Protein AF-A0A0T5Z921-F1 (afdb_monomer_lite)

Structure (mmCIF, N/CA/C/O backbone):
data_AF-A0A0T5Z921-F1
#
_entry.id   AF-A0A0T5Z921-F1
#
loop_
_atom_site.group_PDB
_atom_site.id
_atom_site.type_symbol
_atom_site.label_atom_id
_atom_site.label_alt_id
_atom_site.label_comp_id
_atom_site.label_asym_id
_atom_site.label_entity_id
_atom_site.label_seq_id
_atom_site.pdbx_PDB_ins_code
_atom_site.Cartn_x
_atom_site.Cartn_y
_atom_site.Cartn_z
_atom_site.occupancy
_atom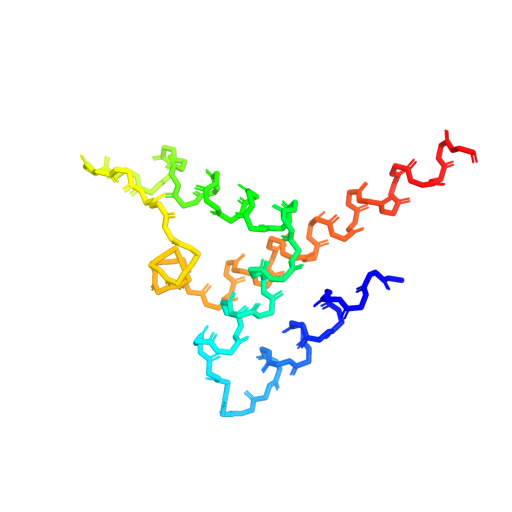_site.B_iso_or_equiv
_atom_site.auth_seq_id
_atom_site.auth_comp_id
_atom_site.auth_asym_id
_atom_site.auth_atom_id
_atom_site.pdbx_PDB_model_num
ATOM 1 N N . MET A 1 1 ? -11.388 4.963 12.431 1.00 51.28 1 MET A N 1
ATOM 2 C CA . MET A 1 1 ? -10.373 4.620 11.404 1.00 51.28 1 MET A CA 1
ATOM 3 C C . MET A 1 1 ? -10.477 3.131 11.129 1.00 51.28 1 MET A C 1
ATOM 5 O O . MET A 1 1 ? -10.638 2.409 12.102 1.00 51.28 1 MET A O 1
ATOM 9 N N . PRO A 1 2 ? -10.410 2.662 9.871 1.00 65.44 2 PRO A N 1
ATOM 10 C CA . PRO A 1 2 ? -10.399 1.227 9.586 1.00 65.44 2 PRO A CA 1
ATOM 11 C C . PRO A 1 2 ? -9.233 0.549 10.320 1.00 65.44 2 PRO A C 1
ATOM 13 O O . PRO A 1 2 ? -8.113 1.064 10.265 1.00 65.44 2 PRO A O 1
ATOM 16 N N . ASP A 1 3 ? -9.480 -0.589 10.971 1.00 79.25 3 ASP A N 1
ATOM 17 C CA . ASP A 1 3 ? -8.494 -1.353 11.753 1.00 79.25 3 ASP A CA 1
ATOM 18 C C . ASP A 1 3 ? -7.145 -1.542 11.044 1.00 79.25 3 ASP A C 1
ATOM 20 O O . ASP A 1 3 ? -6.083 -1.423 11.656 1.00 79.25 3 ASP A O 1
ATOM 24 N N . VAL A 1 4 ? -7.173 -1.789 9.733 1.00 82.75 4 VAL A N 1
ATOM 25 C CA . VAL A 1 4 ? -5.971 -2.032 8.921 1.00 82.75 4 VAL A CA 1
ATOM 26 C C . VAL A 1 4 ? -5.049 -0.811 8.864 1.00 82.75 4 VAL A C 1
ATOM 28 O O . VAL A 1 4 ? -3.835 -0.956 8.961 1.00 82.75 4 VAL A O 1
ATOM 31 N N . VAL A 1 5 ? -5.589 0.407 8.781 1.00 82.25 5 VAL A N 1
ATOM 32 C CA . VAL A 1 5 ? -4.788 1.646 8.697 1.00 82.25 5 VAL A CA 1
ATOM 33 C C . VAL A 1 5 ? -4.005 1.876 9.989 1.00 82.25 5 VAL A C 1
ATOM 35 O O . VAL A 1 5 ? -2.844 2.289 9.955 1.00 82.25 5 VAL A O 1
ATOM 38 N N . VAL A 1 6 ? -4.641 1.613 11.133 1.00 84.44 6 VAL A N 1
ATOM 39 C CA . VAL A 1 6 ? -4.010 1.744 12.451 1.00 84.44 6 VAL A CA 1
ATOM 40 C C . VAL A 1 6 ? -2.914 0.693 12.602 1.00 84.44 6 VAL A C 1
ATOM 42 O O . VAL A 1 6 ? -1.787 1.045 12.940 1.00 84.44 6 VAL A O 1
ATOM 45 N N . LYS A 1 7 ? -3.209 -0.568 12.262 1.00 86.62 7 LYS A N 1
ATOM 46 C CA . LYS A 1 7 ? -2.243 -1.675 12.323 1.00 86.62 7 LYS A CA 1
ATOM 47 C C . LYS A 1 7 ? -1.033 -1.438 11.420 1.00 86.62 7 LYS A C 1
ATOM 49 O O . LYS A 1 7 ? 0.092 -1.636 11.863 1.00 86.62 7 LYS A O 1
ATOM 54 N N . VAL A 1 8 ? -1.236 -0.957 10.191 1.00 85.38 8 VAL A N 1
ATOM 55 C CA . VAL A 1 8 ? -0.129 -0.647 9.273 1.00 85.38 8 VAL A CA 1
ATOM 56 C C . VAL A 1 8 ? 0.723 0.513 9.795 1.00 85.38 8 VAL A C 1
ATOM 58 O O . VAL A 1 8 ? 1.946 0.410 9.790 1.00 85.38 8 VAL A O 1
ATOM 61 N N . ASN A 1 9 ? 0.114 1.593 10.296 1.00 83.56 9 ASN A N 1
ATOM 62 C CA . ASN A 1 9 ? 0.877 2.699 10.888 1.00 83.56 9 ASN A CA 1
ATOM 63 C C . ASN A 1 9 ? 1.671 2.267 12.127 1.00 83.56 9 ASN A C 1
ATOM 65 O O . ASN A 1 9 ? 2.813 2.691 12.295 1.00 83.56 9 ASN A O 1
ATOM 69 N N . GLN A 1 10 ? 1.083 1.422 12.976 1.00 86.12 10 GLN A N 1
ATOM 70 C CA . GLN A 1 10 ? 1.768 0.852 14.134 1.00 86.12 10 GLN A CA 1
ATOM 71 C C . GLN A 1 10 ? 2.931 -0.044 13.713 1.00 86.12 10 GLN A C 1
ATOM 73 O O . GLN A 1 10 ? 4.002 0.061 14.299 1.00 86.12 10 GLN A O 1
ATOM 78 N N . GLU A 1 11 ? 2.740 -0.899 12.705 1.00 87.19 11 GLU A N 1
ATOM 79 C CA . GLU A 1 11 ? 3.786 -1.799 12.220 1.00 87.19 11 GLU A CA 1
ATOM 80 C C . GLU A 1 11 ? 4.961 -1.014 11.634 1.00 87.19 11 GLU A C 1
ATOM 82 O O . GLU A 1 11 ? 6.088 -1.263 12.040 1.00 87.19 11 GLU A O 1
ATOM 87 N N . ILE A 1 12 ? 4.699 -0.012 10.782 1.00 83.56 12 ILE A N 1
ATOM 88 C CA . ILE A 1 12 ? 5.729 0.849 10.165 1.00 83.56 12 ILE A CA 1
ATOM 89 C C . ILE A 1 12 ? 6.474 1.712 11.200 1.00 83.56 12 ILE A C 1
ATOM 91 O O . ILE A 1 12 ? 7.605 2.130 10.966 1.00 83.56 12 ILE A O 1
ATOM 95 N N . GLY A 1 13 ? 5.854 2.001 12.346 1.00 80.81 13 GLY A N 1
ATOM 96 C CA . GLY A 1 13 ? 6.472 2.765 13.432 1.00 80.81 13 GLY A CA 1
ATOM 97 C C . GLY A 1 13 ? 7.443 1.967 14.310 1.00 80.81 13 GLY A C 1
ATOM 98 O O . GLY A 1 13 ? 8.063 2.551 15.198 1.00 80.81 13 GLY A O 1
ATOM 99 N N . ARG A 1 14 ? 7.577 0.648 14.115 1.00 84.38 14 ARG A N 1
ATOM 100 C CA . ARG A 1 14 ? 8.455 -0.199 14.938 1.00 84.38 14 ARG A CA 1
ATOM 101 C C . ARG A 1 14 ? 9.897 -0.166 14.434 1.00 84.38 14 ARG A C 1
ATOM 103 O O . ARG A 1 14 ? 10.143 -0.215 13.232 1.00 84.38 14 ARG A O 1
ATOM 110 N N . GLN A 1 15 ? 10.854 -0.206 15.368 1.00 68.44 15 GLN A N 1
ATOM 111 C CA . GLN A 1 15 ? 12.294 -0.262 15.059 1.00 68.44 15 GLN A CA 1
ATOM 112 C C . GLN A 1 15 ? 12.689 -1.478 14.198 1.00 68.44 15 GLN A C 1
ATOM 114 O O . GLN A 1 15 ? 13.679 -1.411 13.483 1.00 68.44 15 GLN A O 1
ATOM 119 N N . ASN A 1 16 ? 11.901 -2.561 14.223 1.00 76.12 16 ASN A N 1
ATOM 120 C CA . ASN A 1 16 ? 12.144 -3.782 13.450 1.00 76.12 16 ASN A CA 1
ATOM 121 C C . ASN A 1 16 ? 10.960 -4.115 12.522 1.00 76.12 16 ASN A C 1
ATOM 123 O O . ASN A 1 16 ? 10.381 -5.200 12.588 1.00 76.12 16 ASN A O 1
ATOM 127 N N . THR A 1 17 ? 10.534 -3.137 11.719 1.00 80.31 17 THR A N 1
ATOM 128 C CA . THR A 1 17 ? 9.411 -3.304 10.784 1.00 80.31 17 THR A CA 1
ATOM 129 C C . THR A 1 17 ? 9.733 -4.363 9.729 1.00 80.31 17 THR A C 1
ATOM 131 O O . THR A 1 17 ? 10.738 -4.255 9.031 1.00 80.31 17 THR A O 1
ATOM 134 N N . SER A 1 18 ? 8.835 -5.336 9.541 1.00 83.38 18 SER A N 1
ATOM 135 C CA . SER A 1 18 ? 8.906 -6.284 8.423 1.00 83.38 18 SER A CA 1
ATOM 136 C C . SER A 1 18 ? 8.044 -5.807 7.243 1.00 83.38 18 SER A C 1
ATOM 138 O O . SER A 1 18 ? 6.820 -5.710 7.392 1.00 83.38 18 SER A O 1
ATOM 140 N N . PRO A 1 19 ? 8.625 -5.556 6.051 1.00 83.19 19 PRO A N 1
ATOM 141 C CA . PRO A 1 19 ? 7.857 -5.234 4.846 1.00 83.19 19 PRO A CA 1
ATOM 142 C C . PRO A 1 19 ? 6.831 -6.309 4.481 1.00 83.19 19 PRO A C 1
ATOM 144 O O . PRO A 1 19 ? 5.736 -5.977 4.035 1.00 83.19 19 PRO A O 1
ATOM 147 N N . HIS A 1 20 ? 7.143 -7.580 4.743 1.00 87.81 20 HIS A N 1
ATOM 148 C CA . HIS A 1 20 ? 6.222 -8.694 4.519 1.00 87.81 20 HIS A CA 1
ATOM 149 C C . HIS A 1 20 ? 4.962 -8.563 5.383 1.00 87.81 20 HIS A C 1
ATOM 151 O O . HIS A 1 20 ? 3.842 -8.687 4.897 1.00 87.81 20 HIS A O 1
ATOM 157 N N . LYS A 1 21 ? 5.126 -8.209 6.661 1.00 88.25 21 LYS A N 1
ATOM 158 C CA . LYS A 1 21 ? 4.002 -8.027 7.588 1.00 88.25 21 LYS A CA 1
ATOM 159 C C . LYS A 1 21 ? 3.121 -6.836 7.207 1.00 88.25 21 LYS A C 1
ATOM 161 O O . LYS A 1 21 ? 1.901 -6.881 7.344 1.00 88.25 21 LYS A O 1
ATOM 166 N N . VAL A 1 22 ? 3.730 -5.776 6.676 1.00 89.44 22 VAL A N 1
ATOM 167 C CA . VAL A 1 22 ? 2.993 -4.639 6.107 1.00 89.44 22 VAL A CA 1
ATOM 168 C C . VAL A 1 22 ? 2.220 -5.063 4.854 1.00 89.44 22 VAL A C 1
ATOM 170 O O . VAL A 1 22 ? 1.056 -4.690 4.713 1.00 89.44 22 VAL A O 1
ATOM 173 N N . ALA A 1 23 ? 2.821 -5.867 3.974 1.00 90.56 23 ALA A N 1
ATOM 174 C CA . ALA A 1 23 ? 2.156 -6.391 2.783 1.00 90.56 23 ALA A CA 1
ATOM 175 C C . ALA A 1 23 ? 0.963 -7.300 3.131 1.00 90.56 23 ALA A C 1
ATOM 177 O O . ALA A 1 23 ? -0.099 -7.156 2.526 1.00 90.56 23 ALA A O 1
ATOM 178 N N . GLU A 1 24 ? 1.087 -8.171 4.137 1.00 91.81 24 GLU A N 1
ATOM 179 C CA . GLU A 1 24 ? -0.020 -8.999 4.646 1.00 91.81 24 GLU A CA 1
ATOM 180 C C . GLU A 1 24 ? -1.185 -8.145 5.157 1.00 91.81 24 GLU A C 1
ATOM 182 O O . GLU A 1 24 ? -2.336 -8.344 4.759 1.00 91.81 24 GLU A O 1
ATOM 187 N N . LEU A 1 25 ? -0.887 -7.146 5.996 1.00 90.62 25 LEU A N 1
ATOM 188 C CA . LEU A 1 25 ? -1.900 -6.231 6.521 1.00 90.62 25 LEU A CA 1
ATOM 189 C C . LEU A 1 25 ? -2.617 -5.482 5.393 1.00 90.62 25 LEU A C 1
ATOM 191 O O . LEU A 1 25 ? -3.840 -5.368 5.416 1.00 90.62 25 LEU A O 1
ATOM 195 N N . ILE A 1 26 ? -1.884 -5.007 4.386 1.00 91.00 26 ILE A N 1
ATOM 196 C CA . ILE A 1 26 ? -2.470 -4.328 3.224 1.00 91.00 26 ILE A CA 1
ATOM 197 C C . ILE A 1 26 ? -3.333 -5.288 2.401 1.00 91.00 26 ILE A C 1
ATOM 199 O O . ILE A 1 26 ? -4.420 -4.907 1.978 1.00 91.00 26 ILE A O 1
ATOM 203 N N . THR A 1 27 ? -2.874 -6.522 2.191 1.00 92.56 27 THR A N 1
ATOM 204 C CA . THR A 1 27 ? -3.592 -7.538 1.404 1.00 92.56 27 THR A CA 1
ATOM 205 C C . THR A 1 27 ? -4.934 -7.912 2.039 1.00 92.56 27 THR A C 1
ATOM 207 O O . THR A 1 27 ? -5.879 -8.234 1.324 1.00 92.56 27 THR A O 1
ATOM 210 N N . SER A 1 28 ? -5.056 -7.799 3.368 1.00 91.25 28 SER A N 1
ATOM 211 C CA . SER A 1 28 ? -6.319 -8.040 4.082 1.00 91.25 28 SER A CA 1
ATOM 212 C C . SER A 1 28 ? -7.434 -7.018 3.788 1.00 91.25 28 SER A C 1
ATOM 214 O O . SER A 1 28 ? -8.599 -7.304 4.059 1.00 91.25 28 SER A O 1
ATOM 216 N N . ASP A 1 29 ? -7.120 -5.851 3.208 1.00 90.00 29 ASP A N 1
ATOM 217 C CA . ASP A 1 29 ? -8.108 -4.867 2.742 1.00 90.00 29 ASP A CA 1
ATOM 218 C C . ASP A 1 29 ? -8.010 -4.713 1.216 1.00 90.00 29 ASP A C 1
ATOM 220 O O . ASP A 1 29 ? -7.086 -4.097 0.683 1.00 90.00 29 ASP A O 1
ATOM 224 N N . ILE A 1 30 ? -9.009 -5.244 0.506 1.00 89.81 30 ILE A N 1
ATOM 225 C CA . ILE A 1 30 ? -9.064 -5.288 -0.968 1.00 89.81 30 ILE A CA 1
ATOM 226 C C . ILE A 1 30 ? -8.888 -3.898 -1.597 1.00 89.81 30 ILE A C 1
ATOM 228 O O . ILE A 1 30 ? -8.211 -3.742 -2.616 1.00 89.81 30 ILE A O 1
ATOM 232 N N . ALA A 1 31 ? -9.476 -2.862 -0.998 1.00 89.12 31 ALA A N 1
ATOM 233 C CA . ALA A 1 31 ? -9.400 -1.512 -1.538 1.00 89.12 31 ALA A CA 1
ATOM 234 C C . ALA A 1 31 ? -8.016 -0.877 -1.305 1.00 89.12 31 ALA A C 1
ATOM 236 O O . ALA A 1 31 ? -7.525 -0.157 -2.177 1.00 89.12 31 ALA A O 1
ATOM 237 N N . LEU A 1 32 ? -7.353 -1.156 -0.177 1.00 89.94 32 LEU A N 1
ATOM 238 C CA . LEU A 1 32 ? -5.957 -0.764 0.043 1.00 89.94 32 LEU A CA 1
ATOM 239 C C . LEU A 1 32 ? -5.005 -1.513 -0.893 1.00 89.94 32 LEU A C 1
ATOM 241 O O . LEU A 1 32 ? -4.158 -0.872 -1.516 1.00 89.94 32 LEU A O 1
ATOM 245 N N . ALA A 1 33 ? -5.180 -2.825 -1.052 1.00 92.94 33 ALA A N 1
ATOM 246 C CA . ALA A 1 33 ? -4.400 -3.640 -1.979 1.00 92.94 33 ALA A CA 1
ATOM 247 C C . ALA A 1 33 ? -4.499 -3.110 -3.420 1.00 92.94 33 ALA A C 1
ATOM 249 O O . ALA A 1 33 ? -3.481 -2.861 -4.069 1.00 92.94 33 ALA A O 1
ATOM 250 N N . GLY A 1 34 ? -5.716 -2.826 -3.895 1.00 93.56 34 GLY A N 1
ATOM 251 C CA . GLY A 1 34 ? -5.938 -2.235 -5.215 1.00 93.56 34 GLY A CA 1
ATOM 252 C C . GLY A 1 34 ? -5.278 -0.861 -5.380 1.00 93.56 34 GLY A C 1
ATOM 253 O O . GLY A 1 34 ? -4.705 -0.572 -6.430 1.00 93.56 34 GLY A O 1
ATOM 254 N N . ASN A 1 35 ? -5.301 -0.017 -4.345 1.00 91.81 35 ASN A N 1
ATOM 255 C CA . ASN A 1 35 ? -4.617 1.278 -4.372 1.00 91.81 35 ASN A CA 1
ATOM 256 C C . ASN A 1 35 ? -3.088 1.130 -4.429 1.00 91.81 35 ASN A C 1
ATOM 258 O O . ASN A 1 35 ? -2.437 1.896 -5.139 1.00 91.81 35 ASN A O 1
ATOM 262 N N . VAL A 1 36 ? -2.519 0.146 -3.725 1.00 93.00 36 VAL A N 1
ATOM 263 C CA . VAL A 1 36 ? -1.076 -0.147 -3.765 1.00 93.00 36 VAL A CA 1
ATOM 264 C C . VAL A 1 36 ? -0.651 -0.590 -5.158 1.00 93.00 36 VAL A C 1
ATOM 266 O O . VAL A 1 36 ? 0.300 -0.033 -5.703 1.00 93.00 36 VAL A O 1
ATOM 269 N N . LEU A 1 37 ? -1.377 -1.533 -5.762 1.00 94.44 37 LEU A N 1
ATOM 270 C CA . LEU A 1 37 ? -1.079 -2.010 -7.114 1.00 94.44 37 LEU A CA 1
ATOM 271 C C . LEU A 1 37 ? -1.209 -0.887 -8.150 1.00 94.44 37 LEU A C 1
ATOM 273 O O . LEU A 1 37 ? -0.338 -0.733 -9.003 1.00 94.44 37 LEU A O 1
ATOM 277 N N . LYS A 1 38 ? -2.243 -0.041 -8.042 1.00 92.50 38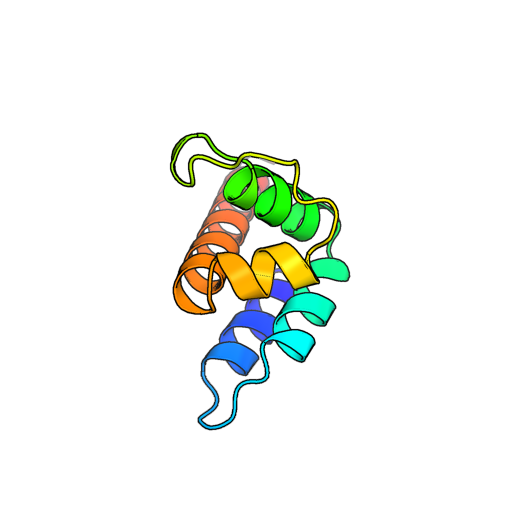 LYS A N 1
ATOM 278 C CA . LYS A 1 38 ? -2.403 1.139 -8.908 1.00 92.50 38 LYS A CA 1
ATOM 279 C C . LYS A 1 38 ? -1.236 2.116 -8.782 1.00 92.50 38 LYS A C 1
ATOM 281 O O . LYS A 1 38 ? -0.765 2.625 -9.795 1.00 92.50 38 LYS A O 1
ATOM 286 N N . LEU A 1 39 ? -0.762 2.379 -7.562 1.00 91.19 39 LEU A N 1
ATOM 287 C CA . LEU A 1 39 ? 0.389 3.254 -7.345 1.00 91.19 39 LEU A CA 1
ATOM 288 C C . LEU A 1 39 ? 1.672 2.636 -7.916 1.00 91.19 39 LEU A C 1
ATOM 290 O O . LEU A 1 39 ? 2.406 3.321 -8.628 1.00 91.19 39 LEU A O 1
ATOM 294 N N . ALA A 1 40 ? 1.919 1.353 -7.646 1.00 92.31 40 ALA A N 1
AT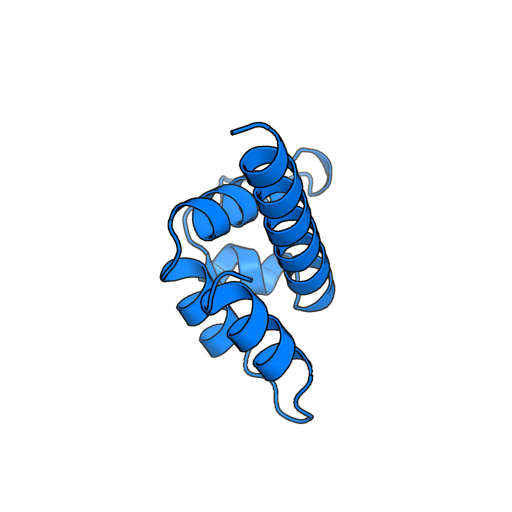OM 295 C CA . ALA A 1 40 ? 3.100 0.637 -8.127 1.00 92.31 40 ALA A CA 1
ATOM 296 C C . ALA A 1 40 ? 3.167 0.576 -9.660 1.00 92.31 40 ALA A C 1
ATOM 298 O O . ALA A 1 40 ? 4.242 0.731 -10.235 1.00 92.31 40 ALA A O 1
ATOM 299 N N . ASN A 1 41 ? 2.018 0.430 -10.321 1.00 93.31 41 ASN A N 1
ATOM 300 C CA . ASN A 1 41 ? 1.910 0.434 -11.780 1.00 93.31 41 ASN A CA 1
ATOM 301 C C . ASN A 1 41 ? 1.763 1.839 -12.391 1.00 93.31 41 ASN A C 1
ATOM 303 O O . ASN A 1 41 ? 1.575 1.967 -13.599 1.00 93.31 41 ASN A O 1
ATOM 307 N N . SER A 1 42 ? 1.845 2.910 -11.594 1.00 92.56 42 SER A N 1
ATOM 308 C CA . SER A 1 42 ? 1.694 4.267 -12.125 1.00 92.56 42 SER A CA 1
ATOM 309 C C . SER A 1 42 ? 2.889 4.686 -13.003 1.00 92.56 42 SER A C 1
ATOM 311 O O . SER A 1 42 ? 4.026 4.260 -12.755 1.00 92.56 42 SER A O 1
ATOM 313 N N . PRO A 1 43 ? 2.683 5.586 -13.992 1.00 89.56 43 PRO A N 1
ATOM 314 C CA . PRO A 1 43 ? 3.756 6.077 -14.864 1.00 89.56 43 PRO A CA 1
ATOM 315 C C . PRO A 1 43 ? 4.953 6.679 -14.115 1.00 89.56 43 PRO A C 1
ATOM 317 O O . PRO A 1 43 ? 6.069 6.668 -14.637 1.00 89.56 43 PRO A O 1
ATOM 320 N N . LEU A 1 44 ? 4.741 7.154 -12.879 1.00 88.38 44 LEU A N 1
ATOM 321 C CA . LEU A 1 44 ? 5.780 7.678 -11.988 1.00 88.38 44 LEU A CA 1
ATOM 322 C C . LEU A 1 44 ? 6.940 6.690 -11.804 1.00 88.38 44 LEU A C 1
ATOM 324 O O . LEU A 1 44 ? 8.095 7.103 -11.743 1.00 88.38 44 LEU A O 1
ATOM 328 N N . TYR A 1 45 ? 6.645 5.389 -11.768 1.00 86.44 45 TYR A N 1
ATOM 329 C CA . TYR A 1 4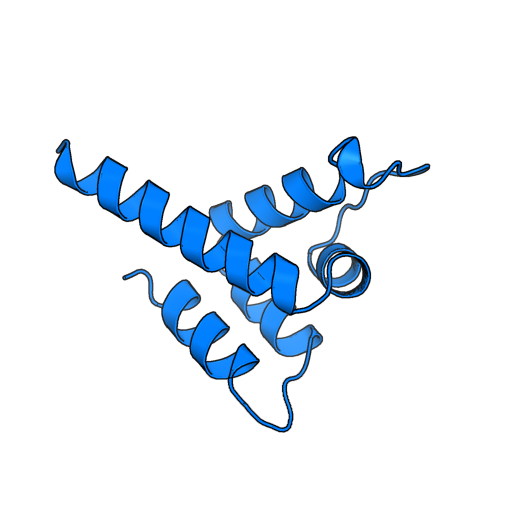5 ? 7.645 4.352 -11.524 1.00 86.44 45 TYR A CA 1
ATOM 330 C C . TYR A 1 45 ? 8.172 3.666 -12.795 1.00 86.44 45 TYR A C 1
ATOM 332 O O . TYR A 1 45 ? 8.927 2.697 -12.665 1.00 86.44 45 TYR A O 1
ATOM 340 N N . ARG A 1 46 ? 7.792 4.157 -13.992 1.00 81.88 46 ARG A N 1
ATOM 341 C CA . ARG A 1 46 ? 8.290 3.755 -15.331 1.00 81.88 46 ARG A CA 1
ATOM 342 C C . ARG A 1 46 ? 8.568 2.251 -15.469 1.00 81.88 46 ARG A C 1
ATOM 344 O O . ARG A 1 46 ? 9.697 1.831 -15.732 1.00 81.88 46 ARG A O 1
ATOM 351 N N . ARG A 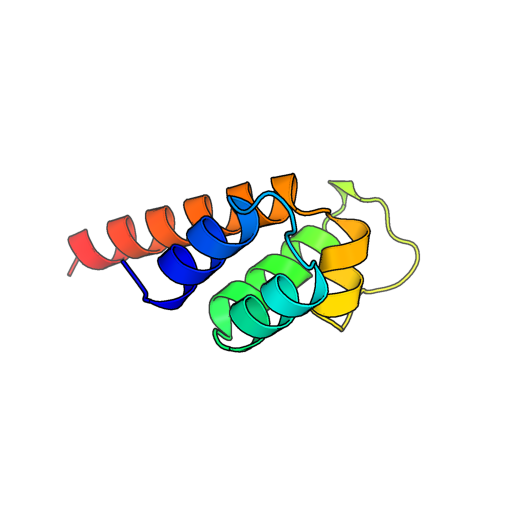1 47 ? 7.549 1.424 -15.237 1.00 77.12 47 ARG A N 1
ATOM 352 C CA . ARG A 1 47 ? 7.710 -0.034 -15.181 1.00 77.12 47 ARG A CA 1
ATOM 353 C C . ARG A 1 47 ? 7.691 -0.673 -16.571 1.00 77.12 47 ARG A C 1
ATOM 355 O O . ARG A 1 47 ? 6.966 -0.233 -17.454 1.00 77.12 47 ARG A O 1
ATOM 362 N N . ARG A 1 48 ? 8.505 -1.724 -16.738 1.00 79.56 48 ARG A N 1
ATOM 363 C CA . ARG A 1 48 ? 8.559 -2.559 -17.956 1.00 79.56 48 ARG A CA 1
ATOM 364 C C . ARG A 1 48 ? 7.522 -3.686 -17.955 1.00 79.56 48 ARG A C 1
ATOM 366 O O . ARG A 1 48 ? 7.168 -4.169 -19.021 1.00 79.56 48 ARG A O 1
ATOM 373 N N . ALA A 1 49 ? 7.076 -4.104 -16.772 1.00 86.69 49 ALA A N 1
ATOM 374 C CA . ALA A 1 49 ? 6.105 -5.172 -16.569 1.00 86.69 49 ALA A CA 1
ATOM 375 C C . ALA A 1 49 ? 5.156 -4.805 -15.422 1.00 86.69 49 ALA A C 1
ATOM 377 O O . ALA A 1 49 ? 5.546 -4.073 -14.506 1.00 86.69 49 ALA A O 1
ATOM 378 N N . GLU A 1 50 ? 3.926 -5.311 -15.491 1.00 91.56 50 GLU A N 1
ATOM 379 C CA . GLU A 1 50 ? 2.887 -5.080 -14.489 1.00 91.56 50 GLU A CA 1
ATOM 380 C C . GLU A 1 50 ? 3.214 -5.790 -13.165 1.00 91.56 50 GLU A C 1
ATOM 382 O O . GLU A 1 50 ? 3.575 -6.967 -13.132 1.00 91.56 50 GLU A O 1
ATOM 387 N N . ILE A 1 51 ? 3.065 -5.071 -12.054 1.00 93.94 51 ILE A N 1
ATOM 388 C CA . ILE A 1 51 ? 3.121 -5.620 -10.701 1.00 93.94 51 ILE A CA 1
ATOM 389 C C . ILE A 1 51 ? 1.745 -6.190 -10.351 1.00 93.94 51 ILE A C 1
ATOM 391 O O . ILE A 1 51 ? 0.767 -5.445 -10.300 1.00 93.94 51 ILE A O 1
ATOM 395 N N . GLN A 1 52 ? 1.687 -7.487 -10.051 1.00 93.81 52 GLN A N 1
ATOM 396 C CA . GLN A 1 52 ? 0.433 -8.196 -9.752 1.00 93.81 52 GLN A CA 1
ATOM 397 C C . GLN A 1 52 ? 0.277 -8.597 -8.277 1.00 93.81 52 GLN A C 1
ATOM 399 O O . GLN A 1 52 ? -0.799 -9.015 -7.862 1.00 93.81 52 GLN A O 1
ATOM 404 N N . SER A 1 53 ? 1.322 -8.443 -7.458 1.00 94.56 53 SER A N 1
ATOM 405 C CA . SER A 1 53 ? 1.294 -8.799 -6.033 1.00 94.56 53 SER A CA 1
ATOM 406 C C . SER A 1 53 ? 1.593 -7.595 -5.148 1.00 94.56 53 SER A C 1
ATOM 408 O O . SER A 1 53 ? 2.535 -6.844 -5.424 1.00 94.56 53 SER A O 1
ATOM 410 N N . VAL A 1 54 ? 0.856 -7.464 -4.042 1.00 93.50 54 VAL A N 1
ATOM 411 C CA . VAL A 1 54 ? 1.103 -6.433 -3.022 1.00 93.50 54 VAL A CA 1
ATOM 412 C C . VAL A 1 54 ? 2.508 -6.568 -2.441 1.00 93.50 54 VAL A C 1
ATOM 414 O O . VAL A 1 54 ? 3.165 -5.560 -2.242 1.00 93.50 54 VAL A O 1
ATOM 417 N N . GLU A 1 55 ? 3.013 -7.786 -2.254 1.00 92.94 55 GLU A N 1
ATOM 418 C CA . GLU A 1 55 ? 4.363 -8.020 -1.733 1.00 92.94 55 GLU A CA 1
ATOM 419 C C . GLU A 1 55 ? 5.452 -7.420 -2.641 1.00 92.94 55 GLU A C 1
ATOM 421 O O . GLU A 1 55 ? 6.277 -6.621 -2.192 1.00 92.94 55 GLU A O 1
ATOM 426 N N . HIS A 1 56 ? 5.405 -7.710 -3.946 1.00 92.62 56 HIS A N 1
ATOM 427 C CA . HIS A 1 56 ? 6.312 -7.095 -4.921 1.00 92.62 56 HIS A CA 1
ATOM 428 C C . HIS A 1 56 ? 6.141 -5.569 -4.982 1.00 92.62 56 HIS A C 1
ATOM 430 O O . HIS A 1 56 ? 7.133 -4.838 -4.999 1.00 92.62 56 HIS A O 1
ATOM 436 N N . ALA A 1 57 ? 4.903 -5.064 -4.937 1.00 93.38 57 ALA A N 1
ATOM 437 C CA . ALA A 1 57 ? 4.654 -3.627 -4.846 1.00 93.38 57 ALA A CA 1
ATOM 438 C C . ALA A 1 57 ? 5.276 -3.024 -3.576 1.00 93.38 57 ALA A C 1
ATOM 440 O O . ALA A 1 57 ? 5.866 -1.949 -3.631 1.00 93.38 57 ALA A O 1
ATOM 441 N N . THR A 1 58 ? 5.209 -3.720 -2.443 1.00 91.19 58 THR A N 1
ATOM 442 C CA . THR A 1 58 ? 5.772 -3.278 -1.168 1.00 91.19 58 THR A CA 1
ATOM 443 C C . THR A 1 58 ? 7.291 -3.195 -1.212 1.00 91.19 58 THR A C 1
ATOM 445 O O . THR A 1 58 ? 7.849 -2.180 -0.789 1.00 91.19 58 THR A O 1
ATOM 448 N N . MET A 1 59 ? 7.958 -4.200 -1.780 1.00 89.25 59 MET A N 1
ATOM 449 C CA . MET A 1 59 ? 9.412 -4.181 -1.974 1.00 89.25 59 MET A CA 1
ATOM 450 C C . MET A 1 59 ? 9.857 -3.042 -2.899 1.00 89.25 59 MET A C 1
ATOM 452 O O . MET A 1 59 ? 10.870 -2.395 -2.654 1.00 89.25 59 MET A O 1
ATOM 456 N N . MET A 1 60 ? 9.077 -2.766 -3.943 1.00 90.44 60 MET A N 1
ATOM 457 C CA . MET A 1 60 ? 9.364 -1.721 -4.920 1.00 90.44 60 MET A CA 1
ATOM 458 C C . MET A 1 60 ? 9.112 -0.300 -4.390 1.00 90.44 60 MET A C 1
ATOM 460 O O . MET A 1 60 ? 9.898 0.607 -4.657 1.00 90.44 60 MET A O 1
ATOM 464 N N . LEU A 1 61 ? 7.985 -0.084 -3.707 1.00 90.06 61 LEU A N 1
ATOM 465 C CA . LEU A 1 61 ? 7.561 1.232 -3.226 1.00 90.06 61 LEU A CA 1
ATOM 466 C C . LEU A 1 61 ? 8.307 1.642 -1.953 1.00 90.06 61 LEU A C 1
ATOM 468 O O . LEU A 1 61 ? 8.523 2.834 -1.726 1.00 90.06 61 LEU A O 1
ATOM 472 N N . GLY A 1 62 ? 8.679 0.672 -1.118 1.00 88.94 62 GLY A N 1
ATOM 473 C CA . GLY A 1 62 ? 9.237 0.915 0.204 1.00 88.94 62 GLY A CA 1
ATOM 474 C C . GLY A 1 62 ? 8.196 1.404 1.220 1.00 88.94 62 GLY A C 1
ATOM 475 O O . GLY A 1 62 ? 7.096 1.858 0.892 1.00 88.94 62 GLY A O 1
ATOM 476 N N . LEU A 1 63 ? 8.562 1.325 2.500 1.00 85.94 63 LEU A N 1
ATOM 477 C CA . LEU A 1 63 ? 7.646 1.550 3.624 1.00 85.94 63 LEU A CA 1
ATOM 478 C C . LEU A 1 63 ? 7.097 2.984 3.697 1.00 85.94 63 LEU A C 1
ATOM 480 O O . LEU A 1 63 ? 5.931 3.177 4.037 1.00 85.94 63 LEU A O 1
ATOM 484 N N . THR A 1 64 ? 7.896 3.991 3.332 1.00 86.50 64 THR A N 1
ATOM 485 C CA . THR A 1 64 ? 7.476 5.402 3.368 1.00 86.50 64 THR A CA 1
ATOM 486 C C . THR A 1 64 ? 6.320 5.682 2.409 1.00 86.50 64 THR A C 1
ATOM 488 O O . THR A 1 64 ? 5.325 6.298 2.795 1.00 86.50 64 THR A O 1
ATOM 491 N N . ASN A 1 65 ? 6.408 5.194 1.169 1.00 88.75 65 ASN A N 1
ATOM 492 C CA . ASN A 1 65 ? 5.351 5.396 0.177 1.00 88.75 65 ASN A CA 1
ATOM 493 C C . ASN A 1 65 ? 4.075 4.636 0.556 1.00 88.75 65 ASN A C 1
ATOM 495 O O . ASN A 1 65 ? 2.975 5.169 0.405 1.00 88.75 65 ASN A O 1
ATOM 499 N N . LEU A 1 66 ? 4.211 3.433 1.124 1.00 88.62 66 LEU A N 1
ATOM 500 C CA . LEU A 1 66 ? 3.069 2.677 1.641 1.00 88.62 66 LEU A CA 1
ATOM 501 C C . LEU A 1 66 ? 2.375 3.403 2.794 1.00 88.62 66 LEU A C 1
ATOM 503 O O . LEU A 1 66 ? 1.150 3.506 2.790 1.00 88.62 66 LEU A O 1
ATOM 507 N N . LYS A 1 67 ? 3.135 3.958 3.746 1.00 85.38 67 LYS A N 1
ATOM 508 C CA . LYS A 1 67 ? 2.585 4.758 4.848 1.00 85.38 67 LYS A CA 1
ATOM 509 C C . LYS A 1 67 ? 1.752 5.927 4.321 1.00 85.38 67 LYS A C 1
ATOM 511 O O . LYS A 1 67 ? 0.607 6.103 4.735 1.00 85.38 67 LYS A O 1
ATOM 516 N N . ASN A 1 68 ? 2.306 6.690 3.380 1.00 88.56 68 ASN A N 1
ATOM 517 C CA . ASN A 1 68 ? 1.622 7.839 2.787 1.00 88.56 68 ASN A CA 1
ATOM 518 C C . ASN A 1 68 ? 0.328 7.424 2.078 1.00 88.56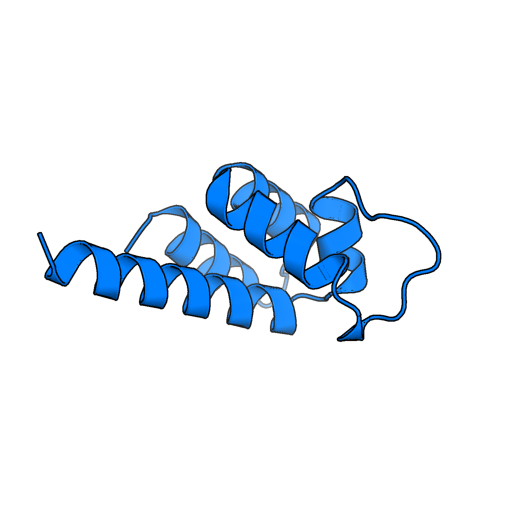 68 ASN A C 1
ATOM 520 O O . ASN A 1 68 ? -0.707 8.062 2.260 1.00 88.56 68 ASN A O 1
ATOM 524 N N . LEU A 1 69 ? 0.356 6.320 1.327 1.00 89.06 69 LEU A N 1
ATOM 525 C CA . LEU A 1 69 ? -0.827 5.794 0.651 1.00 89.06 69 LEU A CA 1
ATOM 526 C C . LEU A 1 69 ? -1.908 5.337 1.640 1.00 89.06 69 LEU A C 1
ATOM 528 O O . LEU A 1 69 ? -3.090 5.615 1.442 1.00 89.06 69 LEU A O 1
ATOM 532 N N . VAL A 1 70 ? -1.516 4.645 2.710 1.00 86.25 70 VAL A N 1
ATOM 533 C CA . VAL A 1 70 ? -2.435 4.154 3.743 1.00 86.25 70 VAL A CA 1
ATOM 534 C C . VAL A 1 70 ? -3.127 5.318 4.451 1.00 86.25 70 VAL A C 1
ATOM 536 O O . VAL A 1 70 ? -4.347 5.288 4.625 1.00 86.25 70 VAL A O 1
ATOM 539 N N . ILE A 1 71 ? -2.383 6.378 4.779 1.00 86.62 71 ILE A N 1
ATOM 540 C CA . ILE A 1 71 ? -2.934 7.615 5.350 1.00 86.62 71 ILE A CA 1
ATOM 541 C C . ILE A 1 71 ? -3.877 8.300 4.353 1.00 86.62 71 ILE A C 1
ATOM 543 O O . ILE A 1 71 ? -5.006 8.633 4.715 1.00 86.62 71 ILE A O 1
ATOM 547 N N . ALA A 1 72 ? -3.466 8.456 3.092 1.00 87.75 72 ALA A N 1
ATOM 548 C CA . ALA A 1 72 ? -4.295 9.075 2.057 1.00 87.75 72 ALA A CA 1
ATOM 549 C C . ALA A 1 72 ? -5.602 8.299 1.819 1.00 87.75 72 ALA A C 1
ATOM 551 O O . ALA A 1 72 ? -6.672 8.894 1.689 1.00 87.75 72 ALA A O 1
ATOM 552 N N . SER A 1 73 ? -5.545 6.966 1.817 1.00 84.81 73 SER A N 1
ATOM 553 C CA . SER A 1 73 ? -6.727 6.110 1.694 1.00 84.81 73 SER A CA 1
ATOM 554 C C . SER A 1 73 ? -7.656 6.246 2.903 1.00 84.81 73 SER A C 1
ATOM 556 O O . SER A 1 73 ? -8.873 6.328 2.738 1.00 84.81 73 SER A O 1
ATOM 558 N N . ALA A 1 74 ? -7.104 6.316 4.118 1.00 83.69 74 ALA A N 1
ATOM 559 C CA . ALA A 1 74 ? -7.886 6.547 5.330 1.00 83.69 74 ALA A CA 1
ATOM 560 C C . ALA A 1 74 ? -8.591 7.907 5.305 1.00 83.69 74 ALA A C 1
ATOM 562 O O . ALA A 1 74 ? -9.781 7.985 5.607 1.00 83.69 74 ALA A O 1
ATOM 563 N N . PHE A 1 75 ? -7.874 8.954 4.889 1.00 86.25 75 PHE A N 1
ATOM 564 C CA . PHE A 1 75 ? -8.421 10.296 4.726 1.00 86.25 75 PHE A CA 1
ATOM 565 C C . PHE A 1 75 ? -9.547 10.318 3.688 1.00 86.25 75 PHE A C 1
ATOM 567 O O . PHE A 1 75 ? -10.643 10.793 3.974 1.00 86.25 75 PHE A O 1
ATOM 574 N N . LYS A 1 76 ? -9.333 9.702 2.518 1.00 85.00 76 LYS A N 1
ATOM 575 C CA . LYS A 1 76 ? -10.354 9.598 1.466 1.00 85.00 76 LYS A CA 1
ATOM 576 C C . LYS A 1 76 ? -11.629 8.901 1.956 1.00 85.00 76 LYS A C 1
ATOM 578 O O . LYS A 1 76 ? -12.724 9.357 1.642 1.00 85.00 76 LYS A O 1
ATOM 583 N N . ARG A 1 77 ? -11.504 7.823 2.741 1.00 80.69 77 ARG A N 1
ATOM 584 C CA . ARG A 1 77 ? -12.660 7.132 3.344 1.00 80.69 77 ARG A CA 1
ATOM 585 C C . ARG A 1 77 ? -13.369 7.992 4.388 1.00 80.69 77 ARG A C 1
ATOM 587 O O . ARG A 1 77 ? -14.592 8.000 4.419 1.00 80.69 77 ARG A O 1
ATOM 594 N N . ALA A 1 78 ? -12.622 8.728 5.211 1.00 83.06 78 ALA A N 1
ATOM 595 C CA . ALA A 1 78 ? -13.206 9.638 6.194 1.00 83.06 78 ALA A CA 1
ATOM 596 C C . ALA A 1 78 ? -14.026 10.751 5.523 1.00 83.06 78 ALA A C 1
ATOM 598 O O . ALA A 1 78 ? -15.118 11.057 5.986 1.00 83.06 78 ALA A O 1
ATOM 599 N N . LEU A 1 79 ? -13.548 11.310 4.406 1.00 84.31 79 LEU A N 1
ATOM 600 C CA . LEU A 1 79 ? -14.314 12.290 3.631 1.00 84.31 79 LEU A CA 1
ATOM 601 C C . LEU A 1 79 ? -15.567 11.680 2.991 1.00 84.31 79 LEU A C 1
ATOM 603 O O . LEU A 1 79 ? -16.624 12.297 3.023 1.00 84.31 79 LEU A O 1
ATOM 607 N N . ALA A 1 80 ? -15.472 10.461 2.453 1.00 79.69 80 ALA A N 1
ATOM 608 C CA . ALA A 1 80 ? -16.625 9.773 1.871 1.00 79.69 80 ALA A CA 1
ATOM 609 C C . ALA A 1 80 ? -17.721 9.462 2.910 1.00 79.69 80 ALA A C 1
ATOM 611 O O . ALA A 1 80 ? -18.899 9.570 2.591 1.00 79.69 80 ALA A O 1
ATOM 612 N N . ASN A 1 81 ? -17.342 9.132 4.150 1.00 68.44 81 ASN A N 1
ATOM 613 C CA . ASN A 1 81 ? -18.287 8.852 5.237 1.00 68.44 81 ASN A CA 1
ATOM 614 C C . ASN A 1 81 ? -18.945 10.101 5.851 1.00 68.44 81 ASN A C 1
ATOM 616 O O . ASN A 1 81 ? -19.942 9.947 6.539 1.00 68.44 81 ASN A O 1
ATOM 620 N N . ASN A 1 82 ? -18.403 11.308 5.648 1.00 59.38 82 ASN A N 1
ATOM 621 C CA . ASN A 1 82 ? -19.023 12.554 6.135 1.00 59.38 82 ASN A CA 1
ATOM 622 C C . ASN A 1 82 ? -20.087 13.116 5.173 1.00 59.38 82 ASN A C 1
ATOM 624 O O . ASN A 1 82 ? -20.726 14.114 5.486 1.00 59.38 82 ASN A O 1
ATOM 628 N N . ASN A 1 83 ? -20.269 12.481 4.012 1.00 50.59 83 ASN A N 1
ATOM 629 C CA . ASN A 1 83 ? -21.261 12.856 3.004 1.00 50.59 83 ASN A CA 1
ATOM 630 C C . ASN A 1 83 ? -22.443 11.863 2.955 1.00 50.59 83 ASN A C 1
ATOM 632 O O . ASN A 1 83 ? -23.110 11.772 1.923 1.00 50.59 83 ASN A O 1
ATOM 636 N N . ALA A 1 84 ? -22.658 11.097 4.031 1.00 44.59 84 ALA A N 1
ATOM 637 C CA . ALA A 1 84 ? -23.743 10.129 4.196 1.00 44.59 84 ALA A CA 1
ATOM 638 C C . ALA A 1 84 ? -24.616 10.496 5.400 1.00 44.59 84 ALA A C 1
ATOM 640 O O . ALA A 1 84 ? -24.038 10.924 6.424 1.00 44.59 84 ALA A O 1
#

pLDDT: mean 85.29, std 9.54, range [44.59, 94.56]

Radius of gyration: 12.81 Å; chains: 1; bounding box: 36×22×33 Å

Foldseek 3Di:
DPPLLVVLVVLLPDPDRDLVVSQVSQVVDPVSLVLLQCVLPDVVVVDPDRDDGSSVSSVSCDSVNSNVSSVVVVVVVVVVVVVD

InterPro domains:
  IPR013976 Cyclic di-GMP phosphodiesterase CdgJ, HDOD domain [PF08668] (1-82)
  IPR013976 Cyclic di-GMP phosphodiesterase CdgJ, HDOD domain [PS51833] (1-84)

Organism: NCBI:txid54398

Sequence (84 aa):
MPDVVVKVNQEIGRQNTSPHKVAELITSDIALAGNVLKLANSPLYRRRAEIQSVEHATMMLGLTNLKNLVIASAFKRALANNNA

Secondary structure (DSSP, 8-state):
--HHHHHHHHHHTSTT--HHHHHHHHHTSHHHHHHHHHHHTSGGG--SS----HHHHHHHHHHHHHHHHHHHHHHHHHHHHTT-